Protein AF-A0A139QXK9-F1 (afdb_monomer_lite)

Sequence (80 aa):
MITILTLGICAPWGICIMINWKVKHTVIDGHRLAFDGTATQLFGNWIKWLILTIITIGIYSFWLNIKLQQWITKHTHYLD

pLDDT: mean 75.53, std 8.34, range [53.34, 86.06]

Radius of gyration: 14.38 Å; chains: 1; bounding box: 22×20×44 Å

InterPro domains:
  IPR010295 Protein of unknown function DUF898 [PF05987] (31-77)

Organism: NCBI:txid315405

Structure (mmCIF, N/CA/C/O backbone):
data_AF-A0A139QXK9-F1
#
_entry.id   AF-A0A139QXK9-F1
#
loop_
_atom_site.group_PDB
_atom_site.id
_atom_site.type_symbol
_atom_site.label_atom_id
_atom_site.label_alt_id
_atom_site.label_comp_id
_atom_site.label_asym_id
_atom_site.label_entity_id
_atom_site.label_seq_id
_atom_site.pdbx_PDB_ins_code
_atom_site.Cartn_x
_atom_site.Cartn_y
_atom_site.Cartn_z
_atom_site.occupancy
_atom_site.B_iso_or_equiv
_atom_site.auth_seq_id
_atom_site.auth_comp_id
_atom_site.auth_asym_id
_atom_site.auth_atom_id
_atom_site.pdbx_PDB_model_num
ATOM 1 N N . MET A 1 1 ? 10.363 -6.0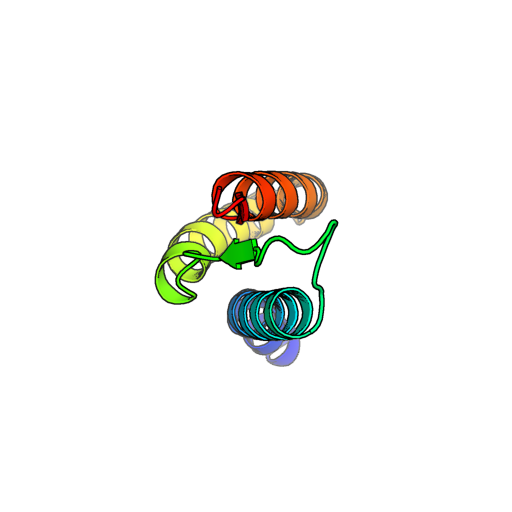67 16.635 1.00 58.28 1 MET A N 1
ATOM 2 C CA . MET A 1 1 ? 9.641 -4.787 16.436 1.00 58.28 1 MET A CA 1
ATOM 3 C C . MET A 1 1 ? 10.078 -4.058 15.161 1.00 58.28 1 MET A C 1
ATOM 5 O O . MET A 1 1 ? 9.215 -3.623 14.415 1.00 58.28 1 MET A O 1
ATOM 9 N N . ILE A 1 2 ? 11.380 -4.002 14.848 1.00 59.31 2 ILE A N 1
ATOM 10 C CA . ILE A 1 2 ? 11.915 -3.343 13.635 1.00 59.31 2 ILE A CA 1
ATOM 11 C C . ILE A 1 2 ? 11.445 -4.034 12.337 1.00 59.31 2 ILE A C 1
ATOM 13 O O . ILE A 1 2 ? 11.101 -3.365 11.372 1.00 59.31 2 ILE A O 1
ATOM 17 N N . THR A 1 3 ? 11.299 -5.362 12.339 1.00 63.72 3 THR A N 1
ATOM 18 C CA . THR A 1 3 ? 10.811 -6.136 11.183 1.00 63.72 3 THR A CA 1
ATOM 19 C C . THR A 1 3 ? 9.393 -5.775 10.743 1.00 63.72 3 THR A C 1
ATOM 21 O O . THR A 1 3 ? 9.119 -5.811 9.552 1.00 63.72 3 THR A O 1
ATOM 24 N N . ILE A 1 4 ? 8.501 -5.381 11.658 1.00 63.84 4 ILE A N 1
ATOM 25 C CA . ILE A 1 4 ? 7.111 -5.005 11.333 1.00 63.84 4 ILE A CA 1
ATOM 26 C C . ILE A 1 4 ? 7.078 -3.650 10.619 1.00 63.84 4 ILE A C 1
ATOM 28 O O . ILE A 1 4 ? 6.349 -3.480 9.646 1.00 63.84 4 ILE A O 1
ATOM 32 N N . LEU A 1 5 ? 7.910 -2.706 11.064 1.00 64.38 5 LEU A N 1
ATOM 33 C CA . LEU A 1 5 ? 8.072 -1.404 10.417 1.00 64.38 5 LEU A CA 1
ATOM 34 C C . LEU A 1 5 ? 8.733 -1.545 9.040 1.00 64.38 5 LEU A C 1
ATOM 36 O O . LEU A 1 5 ? 8.255 -0.957 8.073 1.00 64.38 5 LEU A O 1
ATOM 40 N N . THR A 1 6 ? 9.770 -2.379 8.921 1.00 69.19 6 THR A N 1
ATOM 41 C CA . THR A 1 6 ? 10.442 -2.635 7.638 1.00 69.19 6 THR A CA 1
ATOM 42 C C . THR A 1 6 ? 9.530 -3.365 6.650 1.00 69.19 6 THR A C 1
ATOM 44 O O . THR A 1 6 ? 9.371 -2.916 5.518 1.00 69.19 6 THR A O 1
ATOM 47 N N . LEU A 1 7 ? 8.868 -4.448 7.069 1.00 66.50 7 LEU A N 1
ATOM 48 C CA . LEU A 1 7 ? 7.945 -5.196 6.207 1.00 66.50 7 LEU A CA 1
ATOM 49 C C . LEU A 1 7 ? 6.698 -4.373 5.860 1.00 66.50 7 LEU A C 1
ATOM 51 O O . LEU A 1 7 ? 6.233 -4.427 4.725 1.00 66.50 7 LEU A O 1
ATOM 55 N N . GLY A 1 8 ? 6.193 -3.563 6.793 1.00 71.69 8 GLY A N 1
ATOM 56 C CA . GLY A 1 8 ? 5.042 -2.693 6.566 1.00 71.69 8 GLY A CA 1
ATOM 57 C C . GLY A 1 8 ? 5.304 -1.613 5.517 1.00 71.69 8 GLY A C 1
ATOM 58 O O . GLY A 1 8 ? 4.425 -1.340 4.707 1.00 71.69 8 GLY A O 1
ATOM 59 N N . ILE A 1 9 ? 6.501 -1.023 5.486 1.00 72.31 9 ILE A N 1
ATOM 60 C CA . ILE A 1 9 ? 6.865 0.032 4.522 1.00 72.31 9 ILE A CA 1
ATOM 61 C C . ILE A 1 9 ? 7.292 -0.562 3.167 1.00 72.31 9 ILE A C 1
ATOM 63 O O . ILE A 1 9 ? 7.029 0.042 2.126 1.00 72.31 9 ILE A O 1
ATOM 67 N N . CYS A 1 10 ? 7.893 -1.758 3.145 1.00 74.81 10 CYS A N 1
ATOM 68 C CA . CYS A 1 10 ? 8.276 -2.443 1.903 1.00 74.81 10 CYS A CA 1
ATOM 69 C C . CYS A 1 10 ? 7.111 -3.162 1.198 1.00 74.81 10 CYS A C 1
ATOM 71 O O . CYS A 1 10 ? 7.184 -3.385 -0.012 1.00 74.81 10 CYS A O 1
ATOM 73 N N . ALA A 1 11 ? 6.032 -3.498 1.910 1.00 79.88 11 ALA A N 1
ATOM 74 C CA . ALA A 1 11 ? 4.841 -4.138 1.350 1.00 79.88 11 ALA A CA 1
ATOM 75 C C . ALA A 1 11 ? 4.284 -3.474 0.067 1.00 79.88 11 ALA A C 1
ATOM 77 O O . ALA A 1 11 ? 4.117 -4.190 -0.921 1.00 79.88 11 ALA A O 1
ATOM 78 N N . PRO A 1 12 ? 4.041 -2.148 -0.004 1.00 80.50 12 PRO A N 1
ATOM 79 C CA . PRO A 1 12 ? 3.495 -1.514 -1.208 1.00 80.50 12 PRO A CA 1
ATOM 80 C C . PRO A 1 12 ? 4.426 -1.652 -2.419 1.00 80.50 12 PRO A C 1
ATOM 82 O O . PRO A 1 12 ? 3.958 -1.884 -3.531 1.00 80.50 12 PRO A O 1
ATOM 85 N N . TRP A 1 13 ? 5.743 -1.576 -2.208 1.00 77.19 13 TRP A N 1
ATOM 86 C CA . TRP A 1 13 ? 6.726 -1.777 -3.275 1.00 77.19 13 TRP A CA 1
ATOM 87 C C . TRP A 1 13 ? 6.712 -3.218 -3.789 1.00 77.19 13 TRP A C 1
ATOM 89 O O . TRP A 1 13 ? 6.636 -3.431 -4.998 1.00 77.19 13 TRP A O 1
ATOM 99 N N . GLY A 1 14 ? 6.715 -4.204 -2.886 1.00 82.12 14 GLY A N 1
ATOM 100 C CA . GLY A 1 14 ? 6.637 -5.619 -3.259 1.00 82.12 14 GLY A CA 1
ATOM 101 C C . GLY A 1 14 ? 5.346 -5.960 -4.006 1.00 82.12 14 GLY A C 1
ATOM 102 O O . GLY A 1 14 ? 5.385 -6.640 -5.031 1.00 82.12 14 GLY A O 1
ATOM 103 N N . ILE A 1 15 ? 4.212 -5.421 -3.549 1.00 82.50 15 ILE A N 1
ATOM 104 C CA . ILE A 1 15 ? 2.909 -5.603 -4.196 1.00 82.50 15 ILE A CA 1
ATOM 105 C C . ILE A 1 15 ? 2.915 -5.004 -5.610 1.00 82.50 15 ILE A C 1
ATOM 107 O O . ILE A 1 15 ? 2.543 -5.698 -6.553 1.00 82.50 15 ILE A O 1
ATOM 111 N N . CYS A 1 16 ? 3.384 -3.764 -5.791 1.00 78.38 16 CYS A N 1
ATOM 112 C CA . CYS A 1 16 ? 3.481 -3.139 -7.116 1.00 78.38 16 CYS A CA 1
ATOM 113 C C . CYS A 1 16 ? 4.397 -3.914 -8.070 1.00 78.38 16 CYS A C 1
ATOM 115 O O . CYS A 1 16 ? 4.029 -4.116 -9.227 1.00 78.38 16 CYS A O 1
ATOM 117 N N . ILE A 1 17 ? 5.559 -4.380 -7.598 1.00 81.25 17 ILE A N 1
ATOM 118 C CA . ILE A 1 17 ? 6.470 -5.203 -8.408 1.00 81.25 17 ILE A CA 1
ATOM 119 C C . ILE A 1 17 ? 5.771 -6.495 -8.833 1.00 81.25 17 ILE A C 1
ATOM 121 O O . ILE A 1 17 ? 5.828 -6.863 -10.006 1.00 81.25 17 ILE A O 1
ATOM 125 N N . MET A 1 18 ? 5.072 -7.156 -7.908 1.00 84.00 18 MET A N 1
ATOM 126 C CA . MET A 1 18 ? 4.381 -8.408 -8.195 1.00 84.00 18 MET A CA 1
ATOM 127 C C . MET A 1 18 ? 3.211 -8.220 -9.165 1.00 84.00 18 MET A C 1
ATOM 129 O O . MET A 1 18 ? 3.044 -9.036 -10.068 1.00 84.00 18 MET A O 1
ATOM 133 N N . ILE A 1 19 ? 2.435 -7.139 -9.033 1.00 79.94 19 ILE A N 1
ATOM 134 C CA . ILE A 1 19 ? 1.348 -6.803 -9.967 1.00 79.94 19 ILE A CA 1
ATOM 135 C C . ILE A 1 19 ? 1.910 -6.496 -11.351 1.00 79.94 19 ILE A C 1
ATOM 137 O O . ILE A 1 19 ? 1.436 -7.067 -12.326 1.00 79.94 19 ILE A O 1
ATOM 141 N N . ASN A 1 20 ? 2.942 -5.657 -11.444 1.00 78.38 20 ASN A N 1
ATOM 142 C CA . ASN A 1 20 ? 3.578 -5.329 -12.718 1.00 78.38 20 ASN A CA 1
ATOM 143 C C . ASN A 1 20 ? 4.147 -6.584 -13.399 1.00 78.38 20 ASN A C 1
ATOM 145 O O . ASN A 1 20 ? 3.970 -6.783 -14.600 1.00 78.38 20 ASN A O 1
ATOM 149 N N . TRP A 1 21 ? 4.774 -7.473 -12.625 1.00 79.50 21 TRP A N 1
ATOM 150 C CA . TRP A 1 21 ? 5.265 -8.754 -13.127 1.00 79.50 21 TRP A CA 1
ATOM 151 C C . TRP A 1 21 ? 4.121 -9.650 -13.620 1.00 79.50 21 TRP A C 1
ATOM 153 O O . TRP A 1 21 ? 4.206 -10.213 -14.712 1.00 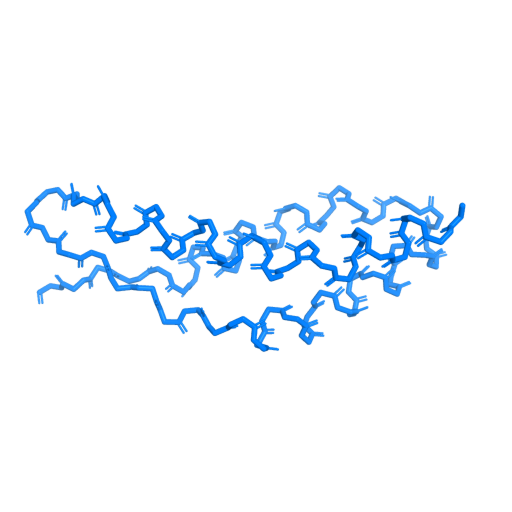79.50 21 TRP A O 1
ATOM 163 N N . LYS A 1 22 ? 3.014 -9.720 -12.870 1.00 78.06 22 LYS A N 1
ATOM 164 C CA . LYS A 1 22 ? 1.827 -10.502 -13.236 1.00 78.06 22 LYS A CA 1
ATOM 165 C C . LYS A 1 22 ? 1.147 -9.955 -14.492 1.00 78.06 22 LYS A C 1
ATOM 167 O O . LYS A 1 22 ? 0.862 -10.735 -15.388 1.00 78.06 22 LYS A O 1
ATOM 172 N N . VAL A 1 23 ? 0.954 -8.641 -14.598 1.00 74.50 23 VAL A N 1
ATOM 173 C CA . VAL A 1 23 ? 0.377 -7.968 -15.777 1.00 74.50 23 VAL A CA 1
ATOM 174 C C . VAL A 1 23 ? 1.253 -8.184 -17.009 1.00 74.50 23 VAL A C 1
ATOM 176 O O . VAL A 1 23 ? 0.748 -8.526 -18.071 1.00 74.50 23 VAL A O 1
ATOM 179 N N . LYS A 1 24 ? 2.578 -8.082 -16.868 1.00 71.25 24 LYS A N 1
ATOM 180 C CA . LYS A 1 24 ? 3.513 -8.311 -17.977 1.00 71.25 24 LYS A CA 1
ATOM 181 C C . LYS A 1 24 ? 3.475 -9.748 -18.515 1.00 71.25 24 LYS A C 1
ATOM 183 O O . LYS A 1 24 ? 3.704 -9.948 -19.704 1.00 71.25 24 LYS A O 1
ATOM 188 N N . HIS A 1 25 ? 3.202 -10.729 -17.655 1.00 71.44 25 HIS A N 1
ATOM 189 C CA . HIS A 1 25 ? 3.120 -12.149 -18.016 1.00 71.44 25 HIS A CA 1
ATOM 190 C C . HIS A 1 25 ? 1.691 -12.660 -18.257 1.00 71.44 25 HIS A C 1
ATOM 192 O O . HIS A 1 25 ? 1.527 -13.827 -18.606 1.00 71.44 25 HIS A O 1
ATOM 198 N N . THR A 1 26 ? 0.666 -11.820 -18.095 1.00 68.81 26 THR A N 1
ATOM 199 C CA . THR A 1 26 ? -0.734 -12.209 -18.298 1.00 68.81 26 THR A CA 1
ATOM 200 C C . THR A 1 26 ? -1.287 -11.470 -19.509 1.00 68.81 26 THR A C 1
ATOM 202 O O . THR A 1 26 ? -1.504 -10.263 -19.463 1.00 68.81 26 THR A O 1
ATOM 205 N N . VAL A 1 27 ? -1.529 -12.204 -20.594 1.00 61.34 27 VAL A N 1
ATOM 206 C CA . VAL A 1 27 ? -2.284 -11.719 -21.756 1.00 61.34 27 VAL A CA 1
ATOM 207 C C . VAL A 1 27 ? -3.683 -12.307 -21.637 1.00 61.34 27 VAL A C 1
ATOM 209 O O . VAL A 1 27 ? -3.831 -13.528 -21.603 1.00 61.34 27 VAL A O 1
ATOM 212 N N . ILE A 1 28 ? -4.694 -11.451 -21.515 1.00 65.12 28 ILE A N 1
ATOM 213 C CA . ILE A 1 28 ? -6.099 -11.860 -21.441 1.00 65.12 28 ILE A CA 1
ATOM 214 C C . ILE A 1 28 ? -6.737 -11.507 -22.781 1.00 65.12 28 ILE A C 1
ATOM 216 O O . ILE A 1 28 ? -6.646 -10.369 -23.226 1.00 65.12 28 ILE A O 1
ATOM 220 N N . ASP A 1 29 ? -7.325 -12.507 -23.436 1.00 62.09 29 ASP A N 1
ATOM 221 C CA . ASP A 1 29 ? -8.083 -12.356 -24.688 1.00 62.09 29 ASP A CA 1
ATOM 222 C C . ASP A 1 29 ? -7.295 -11.785 -25.891 1.00 62.09 29 ASP A C 1
ATOM 224 O O . ASP A 1 29 ? -7.857 -11.222 -26.816 1.00 62.09 29 ASP A O 1
ATOM 228 N N . GLY A 1 30 ? -5.960 -11.899 -25.898 1.00 65.19 30 GLY A N 1
ATOM 229 C CA . GLY A 1 30 ? -5.111 -11.330 -26.960 1.00 65.19 30 GLY A CA 1
ATOM 230 C C . GLY A 1 30 ? -4.844 -9.824 -26.825 1.00 65.19 30 GLY A C 1
ATOM 231 O O . GLY A 1 30 ? -3.973 -9.298 -27.520 1.00 65.19 30 GLY A O 1
ATOM 232 N N . HIS A 1 31 ? -5.494 -9.156 -25.869 1.00 59.72 31 HIS A N 1
ATOM 233 C CA . HIS A 1 31 ? -5.266 -7.756 -25.533 1.00 59.72 31 HIS A CA 1
ATOM 234 C C . HIS A 1 31 ? -4.244 -7.632 -24.395 1.00 59.72 31 HIS A C 1
ATOM 236 O O . HIS A 1 31 ? -4.241 -8.381 -23.410 1.00 59.72 31 HIS A O 1
ATOM 242 N N . ARG A 1 32 ? -3.312 -6.683 -24.532 1.00 60.56 32 ARG A N 1
ATOM 243 C CA . ARG A 1 32 ? -2.325 -6.399 -23.483 1.00 60.56 32 ARG A CA 1
ATOM 244 C C . ARG A 1 32 ? -2.997 -5.554 -22.410 1.00 60.56 32 ARG A C 1
ATOM 246 O O . ARG A 1 32 ? -3.568 -4.511 -22.697 1.00 60.56 32 ARG A O 1
ATOM 253 N N . LEU A 1 33 ? -2.890 -5.972 -21.158 1.00 66.00 33 LEU A N 1
ATOM 254 C CA . LEU A 1 33 ? -3.305 -5.139 -20.036 1.00 66.00 33 LEU A CA 1
ATOM 255 C C . LEU A 1 33 ? -2.222 -4.092 -19.769 1.00 66.00 33 LEU A C 1
ATOM 257 O O . LEU A 1 33 ? -1.048 -4.437 -19.605 1.00 66.00 33 LEU A O 1
ATOM 261 N N . ALA A 1 34 ? -2.611 -2.819 -19.729 1.00 64.75 34 ALA A N 1
ATOM 262 C CA . ALA A 1 34 ? -1.746 -1.748 -19.255 1.00 64.75 34 ALA A CA 1
ATOM 263 C C . ALA A 1 34 ? -2.023 -1.503 -17.774 1.00 64.75 34 ALA A C 1
ATOM 265 O O . ALA A 1 34 ? -3.161 -1.269 -17.361 1.00 64.75 34 ALA A O 1
ATOM 266 N N . PHE A 1 35 ? -0.962 -1.545 -16.976 1.00 67.88 35 PHE A N 1
ATOM 267 C CA . PHE A 1 35 ? -1.006 -1.142 -15.583 1.00 67.88 35 PHE A CA 1
ATOM 268 C C . PHE A 1 35 ? -0.227 0.159 -15.423 1.00 67.88 35 PHE A C 1
ATOM 270 O O . PHE A 1 35 ? 1.002 0.150 -15.424 1.00 67.88 35 PHE A O 1
ATOM 277 N N . ASP A 1 36 ? -0.948 1.268 -15.278 1.00 69.69 36 ASP A N 1
ATOM 278 C CA . ASP A 1 36 ? -0.366 2.608 -15.078 1.00 69.69 36 ASP A CA 1
ATOM 279 C C . ASP A 1 36 ? -0.073 2.890 -13.585 1.00 69.69 36 ASP A C 1
ATOM 281 O O . ASP A 1 36 ? 0.251 3.997 -13.158 1.00 69.69 36 ASP A O 1
ATOM 285 N N . GLY A 1 37 ? -0.221 1.870 -12.734 1.00 66.31 37 GLY A N 1
ATOM 286 C CA . GLY A 1 37 ? -0.057 1.999 -11.294 1.00 66.31 37 GLY A CA 1
ATOM 287 C C . GLY A 1 37 ? 1.394 2.274 -10.898 1.00 66.31 37 GLY A C 1
ATOM 288 O O . GLY A 1 37 ? 2.226 1.367 -10.845 1.00 66.31 37 GLY A O 1
ATOM 289 N N . THR A 1 38 ? 1.690 3.522 -10.531 1.00 74.81 38 THR A N 1
ATOM 290 C CA . THR A 1 38 ? 3.023 3.926 -10.067 1.00 74.81 38 THR A CA 1
ATOM 291 C C . THR A 1 38 ? 3.229 3.564 -8.589 1.00 74.81 38 THR A C 1
ATOM 293 O O . THR A 1 38 ? 2.417 3.912 -7.727 1.00 74.81 38 THR A O 1
ATOM 296 N N . ALA A 1 39 ? 4.359 2.923 -8.263 1.00 71.19 39 ALA A N 1
ATOM 297 C CA . ALA A 1 39 ? 4.691 2.498 -6.895 1.00 71.19 39 ALA A CA 1
ATOM 298 C C . ALA A 1 39 ? 4.699 3.652 -5.872 1.00 71.19 39 ALA A C 1
ATOM 300 O O . ALA A 1 39 ? 4.265 3.478 -4.733 1.00 71.19 39 ALA A O 1
ATOM 301 N N . THR A 1 40 ? 5.126 4.852 -6.273 1.00 72.94 40 THR A N 1
ATOM 302 C CA . THR A 1 40 ? 5.119 6.055 -5.422 1.00 72.94 40 THR A CA 1
ATOM 303 C C . THR A 1 40 ? 3.705 6.532 -5.078 1.00 72.94 40 THR A C 1
ATOM 305 O O . THR A 1 40 ? 3.474 7.021 -3.971 1.00 72.94 40 THR A O 1
ATOM 308 N N . GLN A 1 41 ? 2.736 6.333 -5.975 1.00 79.56 41 GLN A N 1
ATOM 309 C CA . GLN A 1 41 ? 1.337 6.702 -5.751 1.00 79.56 41 GLN A CA 1
ATOM 310 C C . GLN A 1 41 ? 0.661 5.743 -4.760 1.00 79.56 41 GLN A C 1
ATOM 312 O O . GLN A 1 41 ? -0.050 6.184 -3.851 1.00 79.56 41 GLN A O 1
ATOM 317 N N . LEU A 1 42 ? 0.945 4.438 -4.874 1.00 80.88 42 LEU A N 1
ATOM 318 C CA . LEU A 1 42 ? 0.510 3.442 -3.894 1.00 80.88 42 LEU A CA 1
ATOM 319 C C . LEU A 1 42 ? 1.154 3.700 -2.523 1.00 80.88 42 LEU A C 1
ATOM 321 O O . LEU A 1 42 ? 0.463 3.647 -1.508 1.00 80.88 42 LEU A O 1
ATOM 325 N N . PHE A 1 43 ? 2.445 4.044 -2.484 1.00 81.25 43 PHE A N 1
ATOM 326 C CA . PHE A 1 43 ? 3.181 4.317 -1.245 1.00 81.25 43 PHE A CA 1
ATOM 327 C C . PHE A 1 43 ? 2.572 5.466 -0.425 1.00 81.25 43 PHE A C 1
ATOM 329 O O . PHE A 1 43 ? 2.399 5.340 0.789 1.00 81.25 43 PHE A O 1
ATOM 336 N N . GLY A 1 44 ? 2.174 6.560 -1.083 1.00 81.94 44 GLY A N 1
ATOM 337 C CA . GLY A 1 44 ? 1.532 7.695 -0.413 1.00 81.94 44 GLY A CA 1
ATOM 338 C C . GLY A 1 44 ? 0.190 7.340 0.241 1.00 81.94 44 GLY A C 1
ATOM 339 O O . GLY A 1 44 ? -0.094 7.778 1.357 1.00 81.94 44 GLY A O 1
ATOM 340 N N . ASN A 1 45 ? -0.633 6.513 -0.411 1.00 83.06 45 ASN A N 1
ATOM 341 C CA . ASN A 1 45 ? -1.880 6.017 0.186 1.00 83.06 45 ASN A CA 1
ATOM 342 C C . ASN A 1 45 ? -1.625 4.957 1.262 1.00 83.06 45 ASN A C 1
ATOM 344 O O . ASN A 1 45 ? -2.316 4.938 2.282 1.00 83.06 45 ASN A O 1
ATOM 348 N N . TRP A 1 46 ? -0.606 4.123 1.072 1.00 83.25 46 TRP A N 1
ATOM 349 C CA . TRP A 1 46 ? -0.222 3.089 2.021 1.00 83.25 46 TRP A CA 1
ATOM 350 C C . TRP A 1 46 ? 0.208 3.671 3.368 1.00 83.25 46 TRP A C 1
ATOM 352 O O . TRP A 1 46 ? -0.233 3.177 4.402 1.00 83.25 46 TRP A O 1
ATOM 362 N N . ILE A 1 47 ? 0.986 4.763 3.376 1.00 83.50 47 ILE A N 1
ATOM 363 C CA . ILE A 1 47 ? 1.385 5.442 4.620 1.00 83.50 47 ILE A CA 1
ATOM 364 C C . ILE A 1 47 ? 0.155 5.927 5.406 1.00 83.50 47 ILE A C 1
ATOM 366 O O . ILE A 1 47 ? 0.096 5.769 6.625 1.00 83.50 47 ILE A O 1
ATOM 370 N N . LYS A 1 48 ? -0.867 6.454 4.710 1.00 84.44 48 LYS A N 1
ATOM 371 C CA . LYS A 1 48 ? -2.121 6.906 5.334 1.00 84.44 48 LYS A CA 1
ATOM 372 C C . LYS A 1 48 ? -2.870 5.733 5.959 1.00 84.44 48 LYS A C 1
ATOM 374 O O . LYS A 1 48 ? -3.350 5.847 7.084 1.00 84.44 48 LYS A O 1
ATOM 379 N N . TRP A 1 49 ? -2.947 4.599 5.259 1.00 85.31 49 TRP A N 1
ATOM 380 C CA . TRP A 1 49 ? -3.580 3.391 5.793 1.00 85.31 49 TRP A CA 1
ATOM 381 C C . TRP A 1 49 ? -2.792 2.789 6.955 1.00 85.31 49 TRP A C 1
ATOM 383 O O . TRP A 1 49 ? -3.413 2.351 7.919 1.00 85.31 49 TRP A O 1
ATOM 393 N N . LEU A 1 50 ? -1.457 2.817 6.917 1.00 82.50 50 LEU A N 1
ATOM 394 C CA . LEU A 1 50 ? -0.603 2.381 8.025 1.00 82.50 50 LEU A CA 1
ATOM 395 C C . LEU A 1 50 ? -0.857 3.213 9.285 1.00 82.50 50 LEU A C 1
ATOM 397 O O . LEU A 1 50 ? -1.076 2.643 10.351 1.00 82.50 50 LEU A O 1
ATOM 401 N N . ILE A 1 51 ? -0.906 4.541 9.154 1.00 84.19 51 ILE A N 1
ATOM 402 C CA . ILE A 1 51 ? -1.215 5.449 10.268 1.00 84.19 51 ILE A CA 1
ATOM 403 C C . ILE A 1 51 ? -2.610 5.151 10.840 1.00 84.19 51 ILE A C 1
ATOM 405 O O . ILE A 1 51 ? -2.746 4.978 12.050 1.00 84.19 51 ILE A O 1
ATOM 409 N N . LEU A 1 52 ? -3.634 5.004 9.989 1.00 86.00 52 LEU A N 1
ATOM 410 C CA . LEU A 1 52 ? -4.985 4.624 10.434 1.00 86.00 52 LEU A CA 1
ATOM 411 C C . LEU A 1 52 ? -5.017 3.254 11.129 1.00 86.00 52 LEU A C 1
ATOM 413 O O . LEU A 1 52 ? -5.717 3.072 12.125 1.00 86.00 52 LEU A O 1
ATOM 417 N N . THR A 1 53 ? -4.250 2.291 10.622 1.00 83.06 53 THR A N 1
ATOM 418 C CA . THR A 1 53 ? -4.159 0.942 11.193 1.00 83.06 53 THR A CA 1
ATOM 419 C C . THR A 1 53 ? -3.509 0.972 12.573 1.00 83.06 53 THR A C 1
ATOM 421 O O . THR A 1 53 ? -4.004 0.315 13.480 1.00 83.06 53 THR A O 1
ATOM 424 N N . ILE A 1 54 ? -2.462 1.776 12.772 1.00 83.69 54 ILE A N 1
ATOM 425 C CA . ILE A 1 54 ? -1.815 1.947 14.081 1.00 83.69 54 ILE A CA 1
ATOM 426 C C . ILE A 1 54 ? -2.769 2.619 15.082 1.00 83.69 54 ILE A C 1
ATOM 428 O O . ILE A 1 54 ? -2.901 2.141 16.206 1.00 83.69 54 ILE A O 1
ATOM 432 N N . ILE A 1 55 ? -3.484 3.673 14.670 1.00 85.12 55 ILE A N 1
ATOM 433 C CA . ILE A 1 55 ? -4.428 4.408 15.537 1.00 85.12 55 ILE A CA 1
ATOM 434 C C . ILE A 1 55 ? -5.604 3.524 15.981 1.00 85.12 55 ILE A C 1
ATOM 436 O O . ILE A 1 55 ? -6.075 3.631 17.108 1.00 85.12 55 ILE A O 1
ATOM 440 N N . THR A 1 56 ? -6.067 2.626 15.111 1.00 86.06 56 THR A N 1
ATOM 441 C CA . THR A 1 56 ? -7.201 1.721 15.378 1.00 86.06 56 THR A CA 1
ATOM 442 C C . THR A 1 56 ? -6.785 0.373 15.975 1.00 86.06 56 THR A C 1
ATOM 444 O O . THR A 1 56 ? -7.574 -0.571 15.954 1.00 86.06 56 THR A O 1
ATOM 447 N N . ILE A 1 57 ? -5.552 0.254 16.489 1.00 83.38 57 ILE A N 1
ATOM 448 C CA . ILE A 1 57 ? -5.019 -0.977 17.107 1.00 83.38 57 ILE A CA 1
ATOM 449 C C . ILE A 1 57 ? -5.123 -2.179 16.137 1.00 83.38 57 ILE A C 1
ATOM 451 O O . ILE A 1 57 ? -5.467 -3.299 16.494 1.00 83.38 57 ILE A O 1
ATOM 455 N N . GLY A 1 58 ? -4.853 -1.953 14.852 1.00 75.69 58 GLY A N 1
ATOM 456 C CA . GLY A 1 58 ? -4.799 -3.008 13.839 1.00 75.69 58 GLY A CA 1
ATOM 457 C C . GLY A 1 58 ? -6.126 -3.357 13.161 1.00 75.69 58 GLY A C 1
ATOM 458 O O . GLY A 1 58 ? -6.100 -4.063 12.153 1.00 75.69 58 GLY A O 1
ATOM 459 N N . ILE A 1 59 ? -7.270 -2.836 13.619 1.00 82.00 59 ILE A N 1
ATOM 460 C CA . ILE A 1 59 ? -8.595 -3.167 13.052 1.00 82.00 59 ILE A CA 1
ATOM 461 C C . ILE A 1 59 ? -8.708 -2.738 11.578 1.00 82.00 59 ILE A C 1
ATOM 463 O O . ILE A 1 59 ? -9.307 -3.434 10.757 1.00 82.00 59 ILE A O 1
ATOM 467 N N . TYR A 1 60 ? -8.067 -1.630 11.196 1.00 82.12 60 TYR A N 1
ATOM 468 C CA . TYR A 1 60 ? -8.117 -1.122 9.820 1.00 82.12 60 TYR A CA 1
ATOM 469 C C . TYR A 1 60 ? -7.381 -1.993 8.783 1.00 82.12 60 TYR A C 1
ATOM 471 O O . TYR A 1 60 ? -7.561 -1.800 7.578 1.00 82.12 60 TYR A O 1
ATOM 479 N N . SER A 1 61 ? -6.593 -2.984 9.218 1.00 77.00 61 SER A N 1
ATOM 480 C CA . SER A 1 61 ? -5.8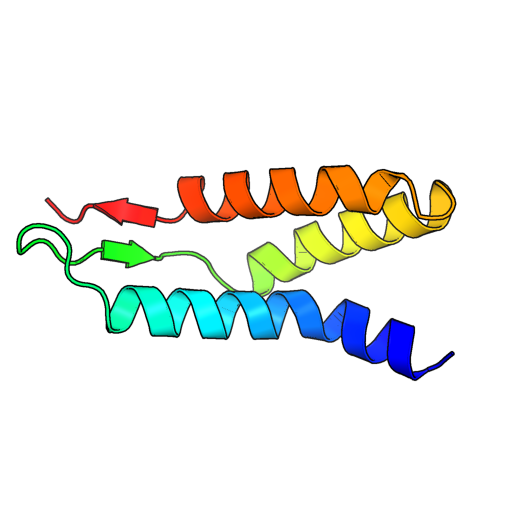77 -3.912 8.324 1.00 77.00 61 SER A CA 1
ATOM 481 C C . SER A 1 61 ? -6.817 -4.703 7.401 1.00 77.00 61 SER A C 1
ATOM 483 O O . SER A 1 61 ? -6.463 -5.003 6.256 1.00 77.00 61 SER A O 1
ATOM 485 N N . PHE A 1 62 ? -8.050 -4.969 7.846 1.00 83.00 62 PHE A N 1
ATOM 486 C CA . PHE A 1 62 ? -9.077 -5.620 7.031 1.00 83.00 62 PHE A CA 1
ATOM 487 C C . PHE A 1 62 ? -9.521 -4.736 5.854 1.00 83.00 62 PHE A C 1
ATOM 489 O O . PHE A 1 62 ? -9.652 -5.195 4.719 1.00 83.00 62 PHE A O 1
ATOM 496 N N . TRP A 1 63 ? -9.669 -3.432 6.097 1.00 84.06 63 TRP A N 1
ATOM 497 C CA . TRP A 1 63 ? -10.074 -2.459 5.079 1.00 84.06 63 TRP A CA 1
ATOM 498 C C . TRP A 1 63 ? -8.964 -2.178 4.064 1.00 84.06 63 TRP A C 1
ATOM 500 O O . TRP A 1 63 ? -9.222 -1.913 2.888 1.00 84.06 63 TRP A O 1
ATOM 510 N N . LEU A 1 64 ? -7.716 -2.264 4.522 1.00 82.31 64 LEU A N 1
ATOM 511 C CA . LEU A 1 64 ? -6.520 -2.034 3.724 1.00 82.31 64 LEU A CA 1
ATOM 512 C C . LEU A 1 64 ? -6.456 -2.986 2.517 1.00 82.31 64 LEU A C 1
ATOM 514 O O . LEU A 1 64 ? -6.220 -2.537 1.397 1.00 82.31 64 LEU A O 1
ATOM 518 N N . ASN A 1 65 ? -6.771 -4.272 2.713 1.00 80.19 65 ASN A N 1
ATOM 519 C CA . ASN A 1 65 ? -6.830 -5.259 1.629 1.00 80.19 65 ASN A CA 1
ATOM 520 C C . ASN A 1 65 ? -7.890 -4.908 0.573 1.00 80.19 65 ASN A C 1
ATOM 522 O O . ASN A 1 65 ? -7.613 -4.960 -0.625 1.00 80.19 65 ASN A O 1
ATOM 526 N N . ILE A 1 66 ? -9.083 -4.484 1.002 1.00 84.56 66 ILE A N 1
ATOM 527 C CA . ILE A 1 66 ? -10.171 -4.085 0.093 1.00 84.56 66 ILE A CA 1
ATOM 528 C C . ILE A 1 66 ? -9.767 -2.844 -0.709 1.00 84.56 66 ILE A C 1
ATOM 530 O O . ILE A 1 66 ? -9.936 -2.796 -1.928 1.00 84.56 66 ILE A O 1
ATOM 534 N N . LYS A 1 67 ? -9.193 -1.840 -0.041 1.00 83.06 67 LYS A N 1
ATOM 535 C CA . LYS A 1 67 ? -8.731 -0.609 -0.689 1.00 83.06 67 LYS A CA 1
ATOM 536 C C . LYS A 1 67 ? -7.597 -0.853 -1.678 1.00 83.06 67 LYS A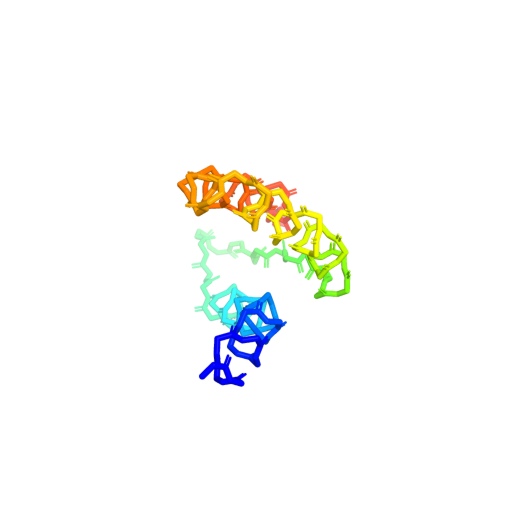 C 1
ATOM 538 O O . LYS A 1 67 ? -7.566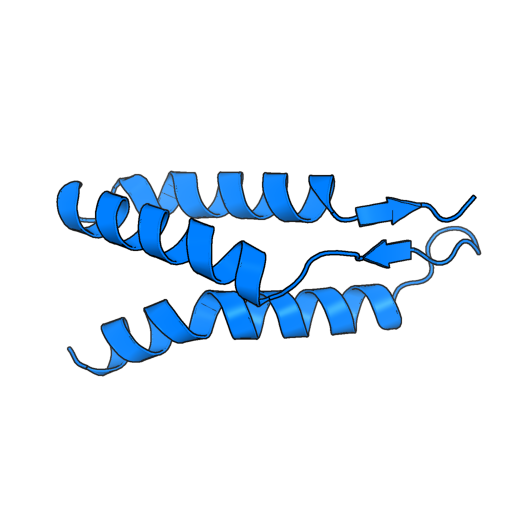 -0.210 -2.726 1.00 83.06 67 LYS A O 1
ATOM 543 N N . LEU A 1 68 ? -6.702 -1.786 -1.368 1.00 83.00 68 LEU A N 1
ATOM 544 C CA . LEU A 1 68 ? -5.651 -2.216 -2.278 1.00 83.00 68 LEU A CA 1
ATOM 545 C C . LEU A 1 68 ? -6.253 -2.842 -3.543 1.00 83.00 68 LEU A C 1
ATOM 547 O O . LEU A 1 68 ? -5.919 -2.407 -4.639 1.00 83.00 68 LEU A O 1
ATOM 551 N N . GLN A 1 69 ? -7.189 -3.786 -3.410 1.00 81.56 69 GLN A N 1
ATOM 552 C CA . GLN A 1 69 ? -7.867 -4.407 -4.559 1.00 81.56 69 GLN A CA 1
ATOM 553 C C . GLN A 1 69 ? -8.627 -3.381 -5.416 1.00 81.56 69 GLN A C 1
ATOM 555 O O . GLN A 1 69 ? -8.527 -3.400 -6.645 1.00 81.56 69 GLN A O 1
ATOM 560 N N . GLN A 1 70 ? -9.323 -2.431 -4.781 1.00 83.06 70 GLN A N 1
ATOM 561 C CA . GLN A 1 70 ? -9.972 -1.314 -5.478 1.00 83.06 70 GLN A CA 1
ATOM 562 C C . GLN A 1 70 ? -8.964 -0.453 -6.247 1.00 83.06 70 GLN A C 1
ATOM 564 O O . GLN A 1 70 ? -9.233 -0.049 -7.377 1.00 83.06 70 GLN A O 1
ATOM 569 N N . TRP A 1 71 ? -7.800 -0.173 -5.655 1.00 84.25 71 TRP A N 1
ATOM 570 C CA . TRP A 1 71 ? -6.758 0.611 -6.311 1.00 84.25 71 TRP A CA 1
ATOM 571 C C . TRP A 1 71 ? -6.161 -0.129 -7.512 1.00 84.25 71 TRP A C 1
ATOM 573 O O . TRP A 1 71 ? -6.047 0.469 -8.579 1.00 84.25 71 TRP A O 1
ATOM 583 N N . ILE A 1 72 ? -5.861 -1.425 -7.369 1.00 78.88 72 ILE A N 1
ATOM 584 C CA . ILE A 1 72 ? -5.335 -2.273 -8.452 1.00 78.88 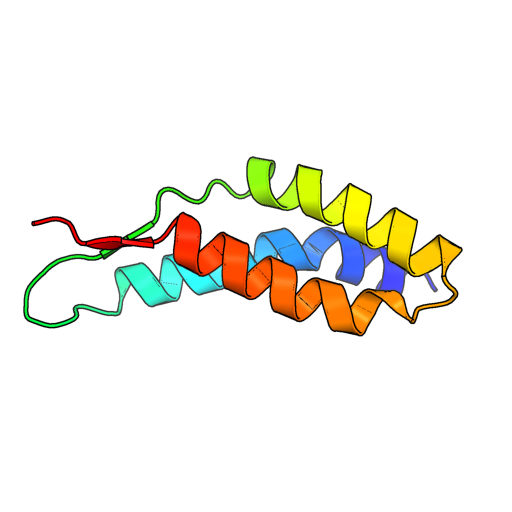72 ILE A CA 1
ATOM 585 C C . ILE A 1 72 ? -6.317 -2.310 -9.625 1.00 78.88 72 ILE A C 1
ATOM 587 O O . ILE A 1 72 ? -5.922 -2.068 -10.763 1.00 78.88 72 ILE A O 1
ATOM 591 N N . THR A 1 73 ? -7.599 -2.545 -9.337 1.00 79.56 73 THR A N 1
ATOM 592 C CA . THR A 1 73 ? -8.662 -2.582 -10.353 1.00 79.56 73 THR A CA 1
ATOM 593 C C . THR A 1 73 ? -8.772 -1.247 -11.084 1.00 79.56 73 THR A C 1
ATOM 595 O O . THR A 1 73 ? -8.874 -1.220 -12.302 1.00 79.56 73 THR A O 1
ATOM 598 N N . LYS A 1 74 ? -8.681 -0.126 -10.360 1.00 78.94 74 LYS A N 1
ATOM 599 C CA . LYS A 1 74 ? -8.773 1.217 -10.948 1.00 78.94 74 LYS A CA 1
ATOM 600 C C . LYS A 1 74 ? -7.589 1.585 -11.856 1.00 78.94 74 LYS A C 1
ATOM 602 O O . LYS A 1 74 ? -7.745 2.454 -12.699 1.00 78.94 74 LYS A O 1
ATOM 607 N N . HIS A 1 75 ? -6.420 0.973 -11.663 1.00 75.88 75 HIS A N 1
ATOM 608 C CA . HIS A 1 75 ? -5.209 1.257 -12.453 1.00 75.88 75 HIS A CA 1
ATOM 609 C C . HIS A 1 75 ? -4.909 0.175 -13.498 1.00 75.88 75 HIS A C 1
ATOM 611 O O . HIS A 1 75 ? -3.873 0.237 -14.157 1.00 75.88 75 HIS A O 1
ATOM 617 N N . THR A 1 76 ? -5.789 -0.818 -13.640 1.00 75.31 76 THR A N 1
ATOM 618 C CA . THR A 1 76 ? -5.700 -1.836 -14.686 1.00 75.31 76 THR A CA 1
ATOM 619 C C . THR A 1 76 ? -6.673 -1.450 -15.791 1.00 75.31 76 THR A C 1
ATOM 621 O O . THR A 1 76 ? -7.884 -1.502 -15.583 1.00 75.31 76 THR A O 1
ATOM 624 N N . HIS A 1 77 ? -6.157 -1.048 -16.950 1.00 70.88 77 HIS A N 1
ATOM 625 C CA . HIS A 1 77 ? -6.976 -0.758 -18.125 1.00 70.88 77 HIS A CA 1
ATOM 626 C C . HIS A 1 77 ? -6.699 -1.779 -19.232 1.00 70.88 77 HIS A C 1
ATOM 628 O O . HIS A 1 77 ? -5.560 -2.215 -19.436 1.00 70.88 77 HIS A O 1
ATOM 634 N N . TYR A 1 78 ? -7.760 -2.156 -19.942 1.00 66.19 78 TYR A N 1
ATOM 635 C CA . TYR A 1 78 ? -7.659 -2.899 -21.191 1.00 66.19 78 TYR A CA 1
ATOM 636 C C . TYR A 1 78 ? -7.146 -1.927 -22.259 1.00 66.19 78 TYR A C 1
ATOM 638 O O . TYR A 1 78 ? -7.706 -0.844 -22.421 1.00 66.19 78 TYR A O 1
ATOM 646 N N . LEU A 1 79 ? -6.033 -2.264 -22.916 1.00 61.19 79 LEU A N 1
ATOM 647 C CA . LEU A 1 79 ? -5.662 -1.596 -24.161 1.00 61.19 79 LEU A CA 1
ATOM 648 C C . LEU A 1 79 ? -6.551 -2.209 -25.252 1.00 61.19 79 LEU A C 1
ATOM 650 O O . LEU A 1 79 ? -6.283 -3.333 -25.686 1.00 61.19 79 LEU A O 1
ATOM 654 N N . ASP A 1 80 ? -7.630 -1.508 -25.606 1.00 53.34 80 ASP A N 1
ATOM 655 C CA . ASP A 1 80 ? -8.412 -1.774 -26.823 1.00 53.34 80 ASP A CA 1
ATOM 656 C C . ASP A 1 80 ? -7.555 -1.551 -28.080 1.00 53.34 80 ASP A C 1
ATOM 658 O O . ASP A 1 80 ? -6.835 -0.522 -28.143 1.00 53.34 80 ASP A O 1
#

Secondary structure (DSSP, 8-state):
-HHHHHHHHHHHHHHHHHHHHHHHH-EETTEEEEE---HHHHHHHHHHHHHHHHHTTTTTHHHHHHHHHHHHHHTEEE--

Foldseek 3Di:
DVVCVVCLQCVLVVVVVVLVVCQVVDDDPVWRKDQPDDSVVSNVVSVVLVVVCVVVVNPSVVVVVVVVVVSRVVRIDTPD